Protein AF-A0A7C2ADX2-F1 (afdb_monomer_lite)

Foldseek 3Di:
DLCLVVLVPPLVVLLLVLLVLLQDDCVVDPPVPVSVVSSLVSLQVSLVSCVVNLVSLVVVLVVCCVVPVVCNVLSVVLNVLSVVLSVLSVQLNLLSVLVVCCPDPVLVVCVVVDVVSVVVNVVSPVSSVVCPPSVNSNVSSVVSVVSVLLSVLSVCCSVPNCVPDPSSVVSVVVRD

Sequence (176 aa):
MNIHPIFVHFPIALLVIYALMEITPRVWSSRVQWWNNIKMFLSITGALSVIPTLITGDMAEDIITKTRPELTNLIETHAMMATITVIIFAIPAISYAIKVIETTDWHTKMLLRYKQYTIIAKILHEISIFTLRRGVMLFLALIGIISLTITGGLGASIVYGPDFDPIVSFVYNLFF

Radius of gyration: 19.03 Å; chains: 1; bounding box: 45×36×50 Å

Structure (mmCIF, N/CA/C/O backbone):
data_AF-A0A7C2ADX2-F1
#
_entry.id   AF-A0A7C2ADX2-F1
#
loop_
_atom_site.group_PDB
_atom_site.id
_atom_site.type_symbol
_atom_site.label_atom_id
_atom_site.label_alt_id
_atom_site.label_comp_id
_atom_site.label_asym_id
_atom_site.label_entity_id
_atom_site.label_seq_id
_atom_site.pdbx_PDB_ins_code
_atom_site.Cartn_x
_atom_site.Cartn_y
_atom_site.Cartn_z
_atom_site.occupancy
_atom_site.B_iso_or_equiv
_atom_site.auth_seq_id
_atom_site.auth_comp_id
_atom_site.auth_asym_id
_atom_site.auth_atom_id
_atom_site.pdbx_PDB_model_num
ATOM 1 N N . MET A 1 1 ? -20.242 14.549 11.474 1.00 54.12 1 MET A N 1
ATOM 2 C CA . MET A 1 1 ? -20.407 13.205 10.874 1.00 54.12 1 MET A CA 1
ATOM 3 C C . MET A 1 1 ? -19.028 12.663 10.566 1.00 54.12 1 MET A C 1
ATOM 5 O O . MET A 1 1 ? -18.214 13.431 10.068 1.00 54.12 1 MET A O 1
ATOM 9 N N . ASN A 1 2 ? -18.757 11.394 10.872 1.00 70.25 2 ASN A N 1
ATOM 10 C CA . ASN A 1 2 ? -17.489 10.785 10.488 1.00 70.25 2 ASN A CA 1
ATOM 11 C C . ASN A 1 2 ? -17.548 10.441 8.992 1.00 70.25 2 ASN A C 1
ATOM 13 O O . ASN A 1 2 ? -18.256 9.519 8.597 1.00 70.25 2 ASN A O 1
ATOM 17 N N . ILE A 1 3 ? -16.876 11.239 8.161 1.00 79.62 3 ILE A N 1
ATOM 18 C CA . ILE A 1 3 ? -16.812 11.025 6.707 1.00 79.62 3 ILE A CA 1
ATOM 19 C C . ILE A 1 3 ? -15.754 9.985 6.325 1.00 79.62 3 ILE A C 1
ATOM 21 O O . ILE A 1 3 ? -15.771 9.504 5.196 1.00 79.62 3 ILE A O 1
ATOM 25 N N . HIS A 1 4 ? -14.863 9.614 7.251 1.00 85.19 4 HIS A N 1
ATOM 26 C CA . HIS A 1 4 ? -13.762 8.682 7.012 1.00 85.19 4 HIS A CA 1
ATOM 27 C C . HIS A 1 4 ? -14.217 7.346 6.401 1.00 85.19 4 HIS A C 1
ATOM 29 O O . HIS A 1 4 ? -13.640 6.948 5.386 1.00 85.19 4 HIS A O 1
ATOM 35 N N . PRO A 1 5 ? -15.310 6.699 6.872 1.00 81.75 5 PRO A N 1
ATOM 36 C CA . PRO A 1 5 ? -15.800 5.480 6.244 1.00 81.75 5 PRO A CA 1
ATOM 37 C C . PRO A 1 5 ? -16.114 5.652 4.754 1.00 81.75 5 PRO A C 1
ATOM 39 O O . PRO A 1 5 ? -15.932 4.723 3.988 1.00 81.75 5 PRO A O 1
ATOM 42 N N . ILE A 1 6 ? -16.524 6.827 4.279 1.00 82.81 6 ILE A N 1
ATOM 43 C CA . ILE A 1 6 ? -16.819 7.019 2.849 1.00 82.81 6 ILE A CA 1
ATOM 44 C C . ILE A 1 6 ? -15.530 6.955 2.017 1.00 82.81 6 ILE A C 1
ATOM 46 O O . ILE A 1 6 ? -15.511 6.356 0.942 1.00 82.81 6 ILE A O 1
ATOM 50 N N . PHE A 1 7 ? -14.438 7.523 2.530 1.00 86.00 7 PHE A N 1
ATOM 51 C CA . PHE A 1 7 ? -13.170 7.606 1.808 1.00 86.00 7 PHE A CA 1
ATOM 52 C C . PHE A 1 7 ? -12.325 6.334 1.903 1.00 86.00 7 PHE A C 1
ATOM 54 O O . PHE A 1 7 ? -11.491 6.119 1.030 1.00 86.00 7 PHE A O 1
ATOM 61 N N . VAL A 1 8 ? -12.525 5.473 2.908 1.00 83.19 8 VAL A N 1
ATOM 62 C CA . VAL A 1 8 ? -11.721 4.241 3.054 1.00 83.19 8 VAL A CA 1
ATOM 63 C C . VAL A 1 8 ? -12.126 3.149 2.063 1.00 83.19 8 VAL A C 1
ATOM 65 O O . VAL A 1 8 ? -11.273 2.399 1.604 1.00 83.19 8 VAL A O 1
ATOM 68 N N . HIS A 1 9 ? -13.404 3.048 1.679 1.00 83.62 9 HIS A N 1
ATOM 69 C CA . HIS A 1 9 ? -13.877 1.903 0.885 1.00 83.62 9 HIS A CA 1
ATOM 70 C C . HIS A 1 9 ? -13.308 1.886 -0.538 1.00 83.62 9 HIS A C 1
ATOM 72 O O . HIS A 1 9 ? -13.066 0.813 -1.090 1.00 83.62 9 HIS A O 1
ATOM 78 N N . PHE A 1 10 ? -13.078 3.059 -1.135 1.00 87.88 10 PHE A N 1
ATOM 79 C CA . PHE A 1 10 ? -12.616 3.147 -2.519 1.00 87.88 10 PHE A CA 1
ATOM 80 C C . PHE A 1 10 ? -11.174 2.623 -2.705 1.00 87.88 10 PHE A C 1
ATOM 82 O O . PHE A 1 10 ? -10.994 1.702 -3.506 1.00 87.88 10 PHE A O 1
ATOM 89 N N . PRO A 1 11 ? -10.160 3.079 -1.939 1.00 91.75 11 PRO A N 1
ATOM 90 C CA . PRO A 1 11 ? -8.817 2.496 -1.996 1.00 91.75 11 PRO A CA 1
ATOM 91 C C . PRO A 1 11 ? -8.798 1.017 -1.624 1.00 91.75 11 PRO A C 1
ATOM 93 O O . PRO A 1 11 ? -8.124 0.229 -2.286 1.00 91.75 11 PRO A O 1
ATOM 96 N N . ILE A 1 12 ? -9.561 0.630 -0.595 1.00 92.62 12 ILE A N 1
ATOM 97 C CA . ILE A 1 12 ? -9.641 -0.757 -0.124 1.00 92.62 12 ILE A CA 1
ATOM 98 C C . ILE A 1 12 ? -10.099 -1.674 -1.257 1.00 92.62 12 ILE A C 1
ATOM 100 O O . ILE A 1 12 ? -9.429 -2.664 -1.542 1.00 92.62 12 ILE A O 1
ATOM 104 N N . ALA A 1 13 ? -11.182 -1.328 -1.959 1.00 94.06 13 ALA A N 1
ATOM 105 C CA . ALA A 1 13 ? -11.683 -2.139 -3.065 1.00 94.06 13 ALA A CA 1
ATOM 106 C C . ALA A 1 13 ? -10.626 -2.327 -4.170 1.00 94.06 13 ALA A C 1
ATOM 108 O O . ALA A 1 13 ? -10.400 -3.448 -4.627 1.00 94.06 13 ALA A O 1
ATOM 109 N N . LEU A 1 14 ? -9.935 -1.253 -4.567 1.00 96.69 14 LEU A N 1
ATOM 110 C CA . LEU A 1 14 ? -8.902 -1.313 -5.607 1.00 96.69 14 LEU A CA 1
ATOM 111 C C . LEU A 1 14 ? -7.707 -2.179 -5.186 1.00 96.69 14 LEU A C 1
ATOM 113 O O . LEU A 1 14 ? -7.251 -3.022 -5.963 1.00 96.69 14 LEU A O 1
ATOM 117 N N . LEU A 1 15 ? -7.219 -1.995 -3.956 1.00 96.81 15 LEU A N 1
ATOM 118 C CA . LEU A 1 15 ? -6.051 -2.704 -3.432 1.00 96.81 15 LEU A CA 1
ATOM 119 C C . LEU A 1 15 ? -6.344 -4.184 -3.153 1.00 96.81 15 LEU A C 1
ATOM 121 O O . LEU A 1 15 ? -5.481 -5.024 -3.411 1.00 96.81 15 LEU A O 1
ATOM 125 N N . VAL A 1 16 ? -7.563 -4.526 -2.719 1.00 97.25 16 VAL A N 1
ATOM 126 C CA . VAL A 1 16 ? -8.011 -5.923 -2.578 1.00 97.25 16 VAL A CA 1
ATOM 127 C C . VAL A 1 16 ? -8.035 -6.613 -3.935 1.00 97.25 16 VAL A C 1
ATOM 129 O O . VAL A 1 16 ? -7.440 -7.680 -4.081 1.00 97.25 16 VAL A O 1
ATOM 132 N N . ILE A 1 17 ? -8.668 -6.008 -4.947 1.00 96.62 17 ILE A N 1
ATOM 133 C CA . ILE A 1 17 ? -8.726 -6.605 -6.289 1.00 96.62 17 ILE A CA 1
ATOM 134 C C . ILE A 1 17 ? -7.306 -6.777 -6.843 1.00 96.62 17 ILE A C 1
ATOM 136 O O . ILE A 1 17 ? -6.969 -7.852 -7.341 1.00 96.62 17 ILE A O 1
ATOM 140 N N . TYR A 1 18 ? -6.447 -5.766 -6.697 1.00 97.12 18 TYR A N 1
ATOM 141 C CA . TYR A 1 18 ? -5.034 -5.859 -7.064 1.00 97.12 18 TYR A CA 1
ATOM 142 C C . TYR A 1 18 ? -4.326 -7.037 -6.370 1.00 97.12 18 TYR A C 1
ATOM 144 O O . TYR A 1 18 ? -3.681 -7.847 -7.041 1.00 97.12 18 TYR A O 1
ATOM 152 N N . ALA A 1 19 ? -4.465 -7.170 -5.049 1.00 96.94 19 ALA A N 1
ATOM 153 C CA . ALA A 1 19 ? -3.798 -8.222 -4.292 1.00 96.94 19 ALA A CA 1
ATOM 154 C C . ALA A 1 19 ? -4.299 -9.619 -4.685 1.00 96.94 19 ALA A C 1
ATOM 156 O O . ALA A 1 19 ? -3.494 -10.528 -4.891 1.00 96.94 19 ALA A O 1
ATOM 157 N N . LEU A 1 20 ? -5.609 -9.783 -4.887 1.00 95.25 20 LEU A N 1
ATOM 158 C CA . LEU A 1 20 ? -6.192 -11.030 -5.388 1.00 95.25 20 LEU A CA 1
ATOM 159 C C . LEU A 1 20 ? -5.655 -11.388 -6.780 1.00 95.25 20 LEU A C 1
ATOM 161 O O . LEU A 1 20 ? -5.355 -12.554 -7.047 1.00 95.25 20 LEU A O 1
ATOM 165 N N . MET A 1 21 ? -5.470 -10.400 -7.660 1.00 93.44 21 MET A N 1
ATOM 166 C CA . MET A 1 21 ? -4.856 -10.614 -8.972 1.00 93.44 21 MET A CA 1
ATOM 167 C C . MET A 1 21 ? -3.368 -10.984 -8.890 1.00 93.44 21 MET A C 1
ATOM 169 O O . MET A 1 21 ? -2.861 -11.693 -9.765 1.00 93.44 21 MET A O 1
ATOM 173 N N . GLU A 1 22 ? -2.642 -10.514 -7.874 1.00 94.00 22 GLU A N 1
ATOM 174 C CA . GLU A 1 22 ? -1.282 -10.990 -7.620 1.00 94.00 22 GLU A CA 1
ATOM 175 C C . GLU A 1 22 ? -1.270 -12.407 -7.054 1.00 94.00 22 GLU A C 1
ATOM 177 O O . GLU A 1 22 ? -0.452 -13.215 -7.481 1.00 94.00 22 GLU A O 1
ATOM 182 N N . ILE A 1 23 ? -2.189 -12.764 -6.167 1.00 93.75 23 ILE A N 1
ATOM 183 C CA . ILE A 1 23 ? -2.227 -14.108 -5.577 1.00 93.75 23 ILE A CA 1
ATOM 184 C C . ILE A 1 23 ? -2.644 -15.153 -6.618 1.00 93.75 23 ILE A C 1
ATOM 186 O O . ILE A 1 23 ? -2.047 -16.229 -6.699 1.00 93.75 23 ILE A O 1
ATOM 190 N N . THR A 1 24 ? -3.608 -14.816 -7.475 1.00 89.62 24 THR A N 1
ATOM 191 C CA . THR A 1 24 ? -4.149 -15.742 -8.474 1.00 89.62 24 THR A CA 1
ATOM 192 C C . THR A 1 24 ? -3.068 -16.166 -9.484 1.00 89.62 24 THR A C 1
ATOM 194 O O . THR A 1 24 ? -2.403 -15.312 -10.085 1.00 89.62 24 THR A O 1
ATOM 197 N N . PRO A 1 25 ? -2.847 -17.479 -9.695 1.00 72.44 25 PRO A N 1
ATOM 198 C CA . PRO A 1 25 ? -1.860 -17.969 -10.650 1.00 72.44 25 PRO A CA 1
ATOM 199 C C . PRO A 1 25 ? -2.176 -17.569 -12.099 1.00 72.44 25 PRO A C 1
ATOM 201 O O . PRO A 1 25 ? -3.314 -17.639 -12.556 1.00 72.44 25 PRO A O 1
ATOM 204 N N . ARG A 1 26 ? -1.134 -17.234 -12.873 1.00 69.12 26 ARG A N 1
ATOM 205 C CA . ARG A 1 26 ? -1.224 -16.831 -14.297 1.00 69.12 26 ARG A CA 1
ATOM 206 C C . ARG A 1 26 ? -1.817 -17.889 -15.238 1.00 69.12 26 ARG A C 1
ATOM 208 O O . ARG A 1 26 ? -2.090 -17.569 -16.390 1.00 69.12 26 ARG A O 1
ATOM 215 N N . VAL A 1 27 ? -2.015 -19.122 -14.768 1.00 57.41 27 VAL A N 1
ATOM 216 C CA . VAL A 1 27 ? -2.460 -20.285 -15.560 1.00 57.41 27 VAL A CA 1
ATOM 217 C C . VAL A 1 27 ? -3.849 -20.126 -16.184 1.00 57.41 27 VAL A C 1
ATOM 219 O O . VAL A 1 27 ? -4.194 -20.903 -17.063 1.00 57.41 27 VAL A O 1
ATOM 222 N N . TRP A 1 28 ? -4.635 -19.123 -15.782 1.00 50.84 28 TRP A N 1
ATOM 223 C CA . TRP A 1 28 ? -5.963 -18.858 -16.353 1.00 50.84 28 TRP A CA 1
ATOM 224 C C . TRP A 1 28 ? -5.983 -17.728 -17.394 1.00 50.84 28 TRP A C 1
ATOM 226 O O . TRP A 1 28 ? -7.038 -17.419 -17.940 1.00 50.84 28 TRP A O 1
ATOM 236 N N . SER A 1 29 ? -4.840 -17.098 -17.699 1.00 51.41 29 SER A N 1
ATOM 237 C CA . SER A 1 29 ? -4.804 -15.916 -18.569 1.00 51.41 29 SER A CA 1
ATOM 238 C C . SER A 1 29 ? -3.872 -16.096 -19.766 1.00 51.41 29 SER A C 1
ATOM 240 O O . SER A 1 29 ? -2.667 -15.865 -19.692 1.00 51.41 29 SER A O 1
ATOM 242 N N . SER A 1 30 ? -4.461 -16.415 -20.921 1.00 49.75 30 SER A N 1
ATOM 243 C CA . SER A 1 30 ? -3.823 -16.346 -22.246 1.00 49.75 30 SER A CA 1
ATOM 244 C C . SER A 1 30 ? -3.516 -14.904 -22.701 1.00 49.75 30 SER A C 1
ATOM 246 O O . SER A 1 30 ? -2.971 -14.698 -23.784 1.00 49.75 30 SER A O 1
ATOM 248 N N . ARG A 1 31 ? -3.834 -13.887 -21.878 1.00 59.62 31 ARG A N 1
ATOM 249 C CA . ARG A 1 31 ? -3.653 -12.449 -22.152 1.00 59.62 31 ARG A CA 1
ATOM 250 C C . ARG A 1 31 ? -2.804 -11.768 -21.072 1.00 59.62 31 ARG A C 1
ATOM 252 O O . ARG A 1 31 ? -3.260 -10.880 -20.350 1.00 59.62 31 ARG A O 1
ATOM 259 N N . VAL A 1 32 ? -1.537 -12.175 -20.991 1.00 73.12 32 VAL A N 1
ATOM 260 C CA . VAL A 1 32 ? -0.571 -11.746 -19.959 1.00 73.12 32 VAL A CA 1
ATOM 261 C C . VAL A 1 32 ? -0.414 -10.218 -19.866 1.00 73.12 32 VAL A C 1
ATOM 263 O O . VAL A 1 32 ? -0.272 -9.694 -18.761 1.00 73.12 32 VAL A O 1
ATOM 266 N N . GLN A 1 33 ? -0.478 -9.489 -20.988 1.00 82.75 33 GLN A N 1
ATOM 267 C CA . GLN A 1 33 ? -0.266 -8.035 -20.996 1.00 82.75 33 GLN A CA 1
ATOM 268 C C . GLN A 1 33 ? -1.421 -7.252 -20.356 1.00 82.75 33 GLN A C 1
ATOM 270 O O . GLN A 1 33 ? -1.184 -6.390 -19.515 1.00 82.75 33 GLN A O 1
ATOM 275 N N . TRP A 1 34 ? -2.668 -7.565 -20.719 1.00 86.56 34 TRP A N 1
ATOM 276 C CA . TRP A 1 34 ? -3.849 -6.883 -20.175 1.00 86.56 34 TRP A CA 1
ATOM 277 C C . TRP A 1 34 ? -3.948 -7.063 -18.658 1.00 86.56 34 TRP A C 1
ATOM 279 O O . TRP A 1 34 ? -4.166 -6.096 -17.932 1.00 86.56 34 TRP A O 1
ATOM 289 N N . TRP A 1 35 ? -3.680 -8.281 -18.177 1.00 88.88 35 TRP A N 1
ATOM 290 C CA . TRP A 1 35 ? -3.641 -8.584 -16.748 1.00 88.88 35 TRP A CA 1
ATOM 291 C C . TRP A 1 35 ? -2.633 -7.705 -15.999 1.00 88.88 35 TRP A C 1
ATOM 293 O O . TRP A 1 35 ? -2.956 -7.125 -14.966 1.00 88.88 35 TRP A O 1
ATOM 303 N N . ASN A 1 36 ? -1.415 -7.566 -16.533 1.00 89.25 36 ASN A N 1
ATOM 304 C CA . ASN A 1 36 ? -0.386 -6.734 -15.910 1.00 89.25 36 ASN A CA 1
ATOM 305 C C . ASN A 1 36 ? -0.757 -5.244 -15.926 1.00 89.25 36 ASN A C 1
ATOM 307 O O . ASN A 1 36 ? -0.534 -4.568 -14.926 1.00 89.25 36 ASN A O 1
ATOM 311 N N . ASN A 1 37 ? -1.352 -4.750 -17.017 1.00 92.12 37 ASN A N 1
ATOM 312 C CA . ASN A 1 37 ? -1.791 -3.357 -17.118 1.00 92.12 37 ASN A CA 1
ATOM 313 C C . ASN A 1 37 ? -2.884 -3.030 -16.089 1.00 92.12 37 ASN A C 1
ATOM 315 O O . ASN A 1 37 ? -2.847 -1.961 -15.486 1.00 92.12 37 ASN A O 1
ATOM 319 N N . ILE A 1 38 ? -3.826 -3.950 -15.850 1.00 94.19 38 ILE A N 1
ATOM 320 C CA . ILE A 1 38 ? -4.855 -3.766 -14.817 1.00 94.19 38 ILE A CA 1
ATOM 321 C C . ILE A 1 38 ? -4.238 -3.761 -13.425 1.00 94.19 38 ILE A C 1
ATOM 323 O O . ILE A 1 38 ? -4.536 -2.858 -12.652 1.00 94.19 38 ILE A O 1
ATOM 327 N N . LYS A 1 39 ? -3.363 -4.720 -13.099 1.00 94.56 39 LYS A N 1
ATOM 328 C CA . LYS A 1 39 ? -2.691 -4.735 -11.789 1.00 94.56 39 LYS A CA 1
ATOM 329 C C . LYS A 1 39 ? -1.941 -3.433 -11.525 1.00 94.56 39 LYS A C 1
ATOM 331 O O . LYS A 1 39 ? -2.065 -2.864 -10.447 1.00 94.56 39 LYS A O 1
ATOM 336 N N . MET A 1 40 ? -1.212 -2.956 -12.533 1.00 95.94 40 MET A N 1
ATOM 337 C CA . MET A 1 40 ? -0.509 -1.678 -12.496 1.00 95.94 40 MET A CA 1
ATOM 338 C C . MET A 1 40 ? -1.474 -0.519 -12.226 1.00 95.94 40 MET A C 1
ATOM 340 O O . MET A 1 40 ? -1.239 0.266 -11.310 1.00 95.94 40 MET A O 1
ATOM 344 N N . PHE A 1 41 ? -2.568 -0.438 -12.990 1.00 97.19 41 PHE A N 1
ATOM 345 C CA . PHE A 1 41 ? -3.592 0.589 -12.815 1.00 97.19 41 PHE A CA 1
ATOM 346 C C . PHE A 1 41 ? -4.173 0.557 -11.399 1.00 97.19 41 PHE A C 1
ATOM 348 O O . PHE A 1 41 ? -4.058 1.548 -10.689 1.00 97.19 41 PHE A O 1
ATOM 355 N N . LEU A 1 42 ? -4.701 -0.592 -10.963 1.00 97.69 42 LEU A N 1
ATOM 356 C CA . LEU A 1 42 ? -5.317 -0.770 -9.646 1.00 97.69 42 LEU A CA 1
ATOM 357 C C . LEU A 1 42 ? -4.360 -0.421 -8.502 1.00 97.69 42 LEU A C 1
ATOM 359 O O . LEU A 1 42 ? -4.764 0.249 -7.556 1.00 97.69 42 LEU A O 1
ATOM 363 N N . SER A 1 43 ? -3.097 -0.850 -8.596 1.00 97.88 43 SER A N 1
ATOM 364 C CA . SER A 1 43 ? -2.079 -0.573 -7.581 1.00 97.88 43 SER A CA 1
ATOM 365 C C . SER A 1 43 ? -1.788 0.924 -7.473 1.00 97.88 43 SER A C 1
ATOM 367 O O . SER A 1 43 ? -1.846 1.474 -6.374 1.00 97.88 43 SER A O 1
ATOM 369 N N . ILE A 1 44 ? -1.537 1.601 -8.600 1.00 97.88 44 ILE A N 1
ATOM 370 C CA . ILE A 1 44 ? -1.239 3.040 -8.612 1.00 97.88 44 ILE A CA 1
ATOM 371 C C . ILE A 1 44 ? -2.460 3.847 -8.162 1.00 97.88 44 ILE A C 1
ATOM 373 O O . ILE A 1 44 ? -2.341 4.690 -7.274 1.00 97.88 44 ILE A O 1
ATOM 377 N N . THR A 1 45 ? -3.640 3.602 -8.739 1.00 97.50 45 THR A N 1
ATOM 378 C CA . THR A 1 45 ? -4.845 4.370 -8.393 1.00 97.50 45 THR A CA 1
ATOM 379 C C . THR A 1 45 ? -5.291 4.103 -6.965 1.00 97.50 45 THR A C 1
ATOM 381 O O . THR A 1 45 ? -5.662 5.043 -6.269 1.00 97.50 45 THR A O 1
ATOM 384 N N . GLY A 1 46 ? -5.200 2.849 -6.511 1.00 96.69 46 GLY A N 1
ATOM 385 C CA . GLY A 1 46 ? -5.461 2.470 -5.127 1.00 96.69 46 GLY A CA 1
ATOM 386 C C . GLY A 1 46 ? -4.555 3.239 -4.171 1.00 96.69 46 GLY A C 1
ATOM 387 O O . GLY A 1 46 ? -5.059 3.937 -3.295 1.00 96.69 46 GLY A O 1
ATOM 388 N N . ALA A 1 47 ? -3.239 3.219 -4.401 1.00 96.69 47 ALA A N 1
ATOM 389 C CA . ALA A 1 47 ? -2.273 3.938 -3.570 1.00 96.69 47 ALA A CA 1
ATOM 390 C C . ALA A 1 47 ? -2.476 5.464 -3.582 1.00 96.69 47 ALA A C 1
ATOM 392 O O . ALA A 1 47 ? -2.402 6.095 -2.534 1.00 96.69 47 ALA A O 1
ATOM 393 N N . LEU A 1 48 ? -2.782 6.074 -4.731 1.00 95.56 48 LEU A N 1
ATOM 394 C CA . LEU A 1 48 ? -3.081 7.512 -4.790 1.00 95.56 48 LEU A CA 1
ATOM 395 C C . LEU A 1 48 ? -4.374 7.860 -4.043 1.00 95.56 48 LEU A C 1
ATOM 397 O O . LEU A 1 48 ? -4.450 8.889 -3.373 1.00 95.56 48 LEU A O 1
ATOM 401 N N . SER A 1 49 ? -5.383 6.992 -4.124 1.00 94.50 49 SER A N 1
ATOM 402 C CA . SER A 1 49 ? -6.662 7.208 -3.448 1.00 94.50 49 SER A CA 1
ATOM 403 C C . SER A 1 49 ? -6.590 7.078 -1.923 1.00 94.50 49 SER A C 1
ATOM 405 O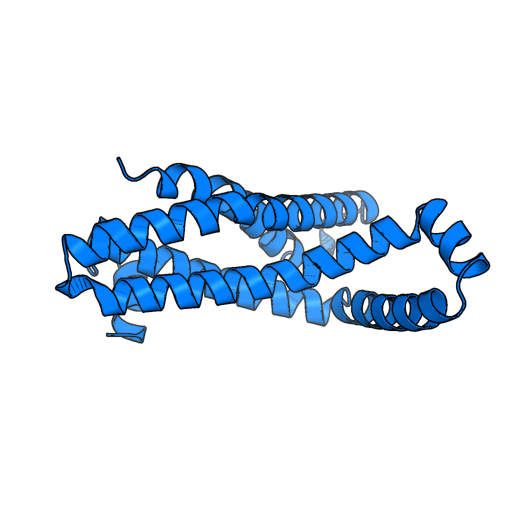 O . SER A 1 49 ? -7.500 7.544 -1.248 1.00 94.50 49 SER A O 1
ATOM 407 N N . VAL A 1 50 ? -5.509 6.523 -1.363 1.00 94.06 50 VAL A N 1
ATOM 408 C CA . VAL A 1 50 ? -5.274 6.473 0.093 1.00 94.06 50 VAL A CA 1
ATOM 409 C C . VAL A 1 50 ? -5.079 7.867 0.698 1.00 94.06 50 VAL A C 1
ATOM 411 O O . VAL A 1 50 ? -5.383 8.072 1.868 1.00 94.06 50 VAL A O 1
ATOM 414 N N . ILE A 1 51 ? -4.591 8.846 -0.069 1.00 92.75 51 ILE A N 1
ATOM 415 C CA . ILE A 1 51 ? -4.300 10.196 0.441 1.00 92.75 51 ILE A CA 1
ATOM 416 C C . ILE A 1 51 ? -5.515 10.824 1.156 1.00 92.75 51 ILE A C 1
ATOM 418 O O . ILE A 1 51 ? -5.385 11.182 2.327 1.00 92.75 51 ILE A O 1
ATOM 422 N N . PRO A 1 52 ? -6.708 10.936 0.532 1.00 93.06 52 PRO A N 1
ATOM 423 C CA . PRO A 1 52 ? -7.892 11.444 1.229 1.00 93.06 52 PRO A CA 1
ATOM 424 C C . PRO A 1 52 ? -8.333 10.559 2.406 1.00 93.06 52 PRO A C 1
ATOM 426 O O . PRO A 1 52 ? -8.922 11.062 3.363 1.00 93.06 52 PRO A O 1
ATOM 429 N N . THR A 1 53 ? -8.043 9.258 2.377 1.00 93.06 53 THR A N 1
ATOM 430 C CA . THR A 1 53 ? -8.339 8.341 3.486 1.00 93.06 53 THR A CA 1
ATOM 431 C C . THR A 1 53 ? -7.520 8.658 4.729 1.00 93.06 53 THR A C 1
ATOM 433 O O . THR A 1 53 ? -8.094 8.710 5.813 1.00 93.06 53 THR A O 1
ATOM 436 N N . LEU A 1 54 ? -6.217 8.913 4.577 1.00 92.56 54 LEU A N 1
ATOM 437 C CA . LEU A 1 54 ? -5.343 9.286 5.693 1.00 92.56 54 LEU A CA 1
ATOM 438 C C . LEU A 1 54 ? -5.770 10.625 6.294 1.00 92.56 54 LEU A C 1
ATOM 440 O O . LEU A 1 54 ? -6.029 10.700 7.487 1.00 92.56 54 LEU A O 1
ATOM 444 N N . ILE A 1 55 ? -5.990 11.637 5.447 1.00 92.62 55 ILE A N 1
ATOM 445 C CA . ILE A 1 55 ? -6.426 12.969 5.897 1.00 92.62 55 ILE A CA 1
ATOM 446 C C . ILE A 1 55 ? -7.725 12.880 6.708 1.00 92.62 55 ILE A C 1
ATOM 448 O O . ILE A 1 55 ? -7.858 13.488 7.765 1.00 92.62 55 ILE A O 1
ATOM 452 N N . THR A 1 56 ? -8.706 12.121 6.214 1.00 93.44 56 THR A N 1
ATOM 453 C CA . THR A 1 56 ? -9.982 11.965 6.927 1.00 93.44 56 THR A CA 1
ATOM 454 C C . THR A 1 56 ? -9.879 11.062 8.155 1.00 93.44 56 THR A C 1
ATOM 456 O O . THR A 1 56 ? -10.718 11.189 9.045 1.00 93.44 56 THR A O 1
ATOM 459 N N . GLY A 1 57 ? -8.879 10.179 8.214 1.00 92.19 57 GLY A N 1
ATOM 460 C CA . GLY A 1 57 ? -8.572 9.329 9.366 1.00 92.19 57 GLY A CA 1
ATOM 461 C C . GLY A 1 57 ? -8.029 10.137 10.535 1.00 92.19 57 GLY A C 1
ATOM 462 O O . GLY A 1 57 ? -8.615 10.078 11.612 1.00 92.19 57 GLY A O 1
ATOM 463 N N . ASP A 1 58 ? -7.026 10.980 10.288 1.00 91.62 58 ASP A N 1
ATOM 464 C CA . ASP A 1 58 ? -6.436 11.867 11.302 1.00 91.62 58 ASP A CA 1
ATOM 465 C C . ASP A 1 58 ? -7.508 12.775 11.934 1.00 91.62 58 ASP A C 1
ATOM 467 O O . ASP A 1 58 ? -7.610 12.923 13.152 1.00 91.62 58 ASP A O 1
ATOM 471 N N . MET A 1 59 ? -8.397 13.332 11.102 1.00 91.44 59 MET A N 1
ATOM 472 C CA . MET A 1 59 ? -9.526 14.136 11.581 1.00 91.44 59 MET A CA 1
ATOM 473 C C . MET A 1 59 ? -10.509 13.331 12.443 1.00 91.44 59 MET A C 1
ATOM 475 O O . MET A 1 59 ? -11.126 13.883 13.356 1.00 91.44 59 MET A O 1
ATOM 479 N N . ALA A 1 60 ? -10.724 12.052 12.123 1.00 90.81 60 ALA A N 1
ATOM 480 C CA . ALA A 1 60 ? -11.622 11.187 12.878 1.00 90.81 60 ALA A CA 1
ATOM 481 C C . ALA A 1 60 ? -11.009 10.784 14.224 1.00 90.81 60 ALA A C 1
ATOM 483 O O . ALA A 1 60 ? -11.712 10.820 15.234 1.00 90.81 60 ALA A O 1
ATOM 484 N N . GLU A 1 61 ? -9.719 10.458 14.244 1.00 91.38 61 GLU A N 1
ATOM 485 C CA . GLU A 1 61 ? -8.950 10.165 15.453 1.00 91.38 61 GLU A CA 1
ATOM 486 C C . GLU A 1 61 ? -9.039 11.319 16.457 1.00 91.38 61 GLU A C 1
ATOM 488 O O . GLU A 1 61 ? -9.502 11.119 17.580 1.00 91.38 61 GLU A O 1
ATOM 493 N N . ASP A 1 62 ? -8.755 12.549 16.022 1.00 88.69 62 ASP A N 1
ATOM 494 C CA . ASP A 1 62 ? -8.825 13.746 16.870 1.00 88.69 62 ASP A CA 1
ATOM 495 C C . ASP A 1 62 ? -10.191 13.946 17.546 1.00 88.69 62 ASP A C 1
ATOM 497 O O . ASP A 1 62 ? -10.284 14.457 18.668 1.00 88.69 62 ASP A O 1
ATOM 501 N N . ILE A 1 63 ? -11.277 13.590 16.855 1.00 88.88 63 ILE A N 1
ATOM 502 C CA . ILE A 1 63 ? -12.646 13.726 17.364 1.00 88.88 63 ILE A CA 1
ATOM 503 C C . ILE A 1 63 ? -12.971 12.587 18.333 1.00 88.88 63 ILE A C 1
ATOM 505 O O . ILE A 1 63 ? -13.564 12.823 19.393 1.00 88.88 63 ILE A O 1
ATOM 509 N N . ILE A 1 64 ? -12.617 11.351 17.976 1.00 88.69 64 ILE A N 1
ATOM 510 C CA . ILE A 1 64 ? -12.968 10.173 18.770 1.00 88.69 64 ILE A CA 1
ATOM 511 C C . ILE A 1 64 ? -12.143 10.150 20.056 1.00 88.69 64 ILE A C 1
ATOM 513 O O . ILE A 1 64 ? -12.731 10.002 21.120 1.00 88.69 64 ILE A O 1
ATOM 517 N N . THR A 1 65 ? -10.842 10.425 20.011 1.00 89.94 65 THR A N 1
ATOM 518 C CA . THR A 1 65 ? -9.974 10.449 21.202 1.00 89.94 65 THR A CA 1
ATOM 519 C C . THR A 1 65 ? -10.425 11.491 22.236 1.00 89.94 65 THR A C 1
ATOM 521 O O . THR A 1 65 ? -10.332 11.264 23.440 1.00 89.94 65 THR A O 1
ATOM 524 N N . LYS A 1 66 ? -11.015 12.614 21.797 1.00 90.81 66 LYS A N 1
ATOM 525 C CA . LYS A 1 66 ? -11.604 13.624 22.701 1.00 90.81 66 LYS A CA 1
ATOM 526 C C . LYS A 1 66 ? -12.946 13.209 23.304 1.00 90.81 66 LYS A C 1
ATOM 528 O O . LYS A 1 66 ? -13.304 13.697 24.372 1.00 90.81 66 LYS A O 1
ATOM 533 N N . THR A 1 67 ? -13.716 12.371 22.612 1.00 91.81 67 THR A N 1
ATOM 534 C CA . THR A 1 67 ? -15.078 11.983 23.028 1.00 91.81 67 THR A CA 1
ATOM 535 C C . THR A 1 67 ? -15.142 10.616 23.706 1.00 91.81 67 THR A C 1
ATOM 537 O O . THR A 1 67 ? -16.072 10.374 24.472 1.00 91.81 67 THR A O 1
ATOM 540 N N . ARG A 1 68 ? -14.168 9.746 23.433 1.00 92.12 68 ARG A N 1
ATOM 541 C CA . ARG A 1 68 ? -14.031 8.364 23.907 1.00 92.12 68 ARG A CA 1
ATOM 542 C C . ARG A 1 68 ? -12.559 8.055 24.221 1.00 92.12 68 ARG A C 1
ATOM 544 O O . ARG A 1 68 ? -11.925 7.277 23.503 1.00 92.12 68 ARG A O 1
ATOM 551 N N . PRO A 1 69 ? -11.980 8.692 25.253 1.00 92.94 69 PRO A N 1
ATOM 552 C CA . PRO A 1 69 ? -10.566 8.527 25.596 1.00 92.94 69 PRO A CA 1
ATOM 553 C C . PRO A 1 69 ? -10.196 7.075 25.943 1.00 92.94 69 PRO A C 1
ATOM 555 O O . PRO A 1 69 ? -9.042 6.678 25.790 1.00 92.94 69 PRO A O 1
ATOM 558 N N . GLU A 1 70 ? -11.157 6.251 26.356 1.00 94.06 70 GLU A N 1
ATOM 559 C CA . GLU A 1 70 ? -10.975 4.819 26.597 1.00 94.06 70 GLU A CA 1
ATOM 560 C C . GLU A 1 70 ? -10.599 4.022 25.336 1.00 94.06 70 GLU A C 1
ATOM 562 O O . GLU A 1 70 ? -10.013 2.948 25.448 1.00 94.06 70 GLU A O 1
ATOM 567 N N . LEU A 1 71 ? -10.893 4.546 24.139 1.00 94.50 71 LEU A N 1
ATOM 568 C CA . LEU A 1 71 ? -10.575 3.902 22.860 1.00 94.50 71 LEU A CA 1
ATOM 569 C C . LEU A 1 71 ? -9.228 4.340 22.272 1.00 94.50 71 LEU A C 1
ATOM 571 O O . LEU A 1 71 ? -8.849 3.834 21.218 1.00 94.50 71 LEU A O 1
ATOM 575 N N . THR A 1 72 ? -8.497 5.247 22.928 1.00 94.19 72 THR A N 1
ATOM 576 C CA . THR A 1 72 ? -7.272 5.862 22.381 1.00 94.19 72 THR A CA 1
ATOM 577 C C . THR A 1 72 ? -6.266 4.819 21.893 1.00 94.19 72 THR A C 1
ATOM 579 O O . THR A 1 72 ? -5.893 4.834 20.726 1.00 94.19 72 THR A O 1
ATOM 582 N N . ASN A 1 73 ? -5.914 3.835 22.729 1.00 95.69 73 ASN A N 1
ATOM 583 C CA . ASN A 1 73 ? -4.945 2.798 22.352 1.00 95.69 73 ASN A CA 1
ATOM 584 C C . ASN A 1 73 ? -5.408 1.967 21.142 1.00 95.69 73 ASN A C 1
ATOM 586 O O . ASN A 1 73 ? -4.598 1.577 20.300 1.00 95.69 73 ASN A O 1
ATOM 590 N N . LEU A 1 74 ? -6.713 1.684 21.044 1.00 96.50 74 LEU A N 1
ATOM 591 C CA . LEU A 1 74 ? -7.291 0.951 19.916 1.00 96.50 74 LEU A CA 1
ATOM 592 C C . LEU A 1 74 ? -7.202 1.770 18.622 1.00 96.50 74 LEU A C 1
ATOM 594 O O . LEU A 1 74 ? -6.853 1.222 17.576 1.00 96.50 74 LEU A O 1
ATOM 598 N N . ILE A 1 75 ? -7.478 3.073 18.698 1.00 95.81 75 ILE A N 1
ATOM 599 C CA . ILE A 1 75 ? -7.410 3.997 17.559 1.00 95.81 75 ILE A CA 1
ATOM 600 C C . ILE A 1 75 ? -5.965 4.174 17.091 1.00 95.81 75 ILE A C 1
ATOM 602 O O . ILE A 1 75 ? -5.705 4.033 15.898 1.00 95.81 75 ILE A O 1
ATOM 606 N N . GLU A 1 76 ? -5.018 4.374 18.008 1.00 95.31 76 GLU A N 1
ATOM 607 C CA . GLU A 1 76 ? -3.590 4.467 17.678 1.00 95.31 76 GLU A CA 1
ATOM 608 C C . GLU A 1 76 ? -3.082 3.173 17.018 1.00 95.31 76 GLU A C 1
ATOM 610 O O . GLU A 1 76 ? -2.373 3.208 16.009 1.00 95.31 76 GLU A O 1
ATOM 615 N N . THR A 1 77 ? -3.504 2.008 17.524 1.00 97.31 77 THR A N 1
ATOM 616 C CA . THR A 1 77 ? -3.163 0.705 16.923 1.00 97.31 77 THR A CA 1
ATOM 617 C C . THR A 1 77 ? -3.771 0.568 15.523 1.00 97.31 77 THR A C 1
ATOM 619 O O . THR A 1 77 ? -3.095 0.118 14.593 1.00 97.31 77 THR A O 1
ATOM 622 N N . HIS A 1 78 ? -5.024 0.994 15.333 1.00 96.69 78 HIS A N 1
ATOM 623 C CA . HIS A 1 78 ? -5.666 1.035 14.019 1.00 96.69 78 HIS A CA 1
ATOM 624 C C . HIS A 1 78 ? -4.910 1.950 13.041 1.00 96.69 78 HIS A C 1
ATOM 626 O O . HIS A 1 78 ? -4.625 1.525 11.919 1.00 96.69 78 HIS A O 1
ATOM 632 N N . ALA A 1 79 ? -4.533 3.159 13.462 1.00 95.94 79 ALA A N 1
ATOM 633 C CA . ALA A 1 79 ? -3.789 4.123 12.652 1.00 95.94 79 ALA A CA 1
ATOM 634 C C . ALA A 1 79 ? -2.388 3.606 12.275 1.00 95.94 79 ALA A C 1
ATOM 636 O O . ALA A 1 79 ? -1.956 3.715 11.118 1.00 95.94 79 ALA A O 1
ATOM 637 N N . MET A 1 80 ? -1.695 2.953 13.213 1.00 96.50 80 MET A N 1
ATOM 638 C CA . MET A 1 80 ? -0.424 2.277 12.947 1.00 96.50 80 MET A CA 1
ATOM 639 C C . MET A 1 80 ? -0.592 1.166 11.899 1.00 96.50 80 MET A C 1
ATOM 641 O O . MET A 1 80 ? 0.161 1.116 10.923 1.00 96.50 80 MET A O 1
ATOM 645 N N . MET A 1 81 ? -1.594 0.296 12.054 1.00 97.50 81 MET A N 1
ATOM 646 C CA . MET A 1 81 ? -1.861 -0.786 11.099 1.00 97.50 81 MET A CA 1
ATOM 647 C C . MET A 1 81 ? -2.290 -0.261 9.723 1.00 97.50 81 MET A C 1
ATOM 649 O O . MET A 1 81 ? -1.864 -0.803 8.695 1.00 97.50 81 MET A O 1
ATOM 653 N N . ALA A 1 82 ? -3.053 0.833 9.678 1.00 96.38 82 ALA A N 1
ATOM 654 C CA . ALA A 1 82 ? -3.376 1.528 8.439 1.00 96.38 82 ALA A CA 1
ATOM 655 C C . ALA A 1 82 ? -2.097 2.020 7.750 1.00 96.38 82 ALA A C 1
ATOM 657 O O . ALA A 1 82 ? -1.889 1.733 6.572 1.00 96.38 82 ALA A O 1
ATOM 658 N N . THR A 1 83 ? -1.190 2.657 8.493 1.00 96.31 83 THR A N 1
ATOM 659 C CA . THR A 1 83 ? 0.103 3.128 7.972 1.00 96.31 83 THR A CA 1
ATOM 660 C C . THR A 1 83 ? 0.943 1.981 7.406 1.00 96.31 83 THR A C 1
ATOM 662 O O . THR A 1 83 ? 1.458 2.083 6.290 1.00 96.31 83 THR A O 1
ATOM 665 N N . ILE A 1 84 ? 1.033 0.854 8.120 1.00 97.69 84 ILE A N 1
ATOM 666 C CA . ILE A 1 84 ? 1.729 -0.354 7.645 1.00 97.69 84 ILE A CA 1
ATOM 667 C C . ILE A 1 84 ? 1.107 -0.858 6.336 1.00 97.69 84 ILE A C 1
ATOM 669 O O . ILE A 1 84 ? 1.825 -1.106 5.363 1.00 97.69 84 ILE A O 1
ATOM 673 N N . THR A 1 85 ? -0.223 -0.952 6.279 1.00 97.44 85 THR A N 1
ATOM 674 C CA . THR A 1 85 ? -0.954 -1.372 5.076 1.00 97.44 85 THR A CA 1
ATOM 675 C C . THR A 1 85 ? -0.643 -0.460 3.888 1.00 97.44 85 THR A C 1
ATOM 677 O O . THR A 1 85 ? -0.351 -0.945 2.792 1.00 97.44 85 THR A O 1
ATOM 680 N N . VAL A 1 86 ? -0.642 0.857 4.104 1.00 97.19 86 VAL A N 1
ATOM 681 C CA . VAL A 1 86 ? -0.311 1.846 3.070 1.00 97.19 86 VAL A CA 1
ATOM 682 C C . VAL A 1 86 ? 1.112 1.658 2.561 1.00 97.19 86 VAL A C 1
ATOM 684 O O . VAL A 1 86 ? 1.310 1.617 1.349 1.00 97.19 86 VAL A O 1
ATOM 687 N N . ILE A 1 87 ? 2.094 1.487 3.449 1.00 98.00 87 ILE A N 1
ATOM 688 C CA . ILE A 1 87 ? 3.496 1.275 3.058 1.00 98.00 87 ILE A CA 1
ATOM 689 C C . ILE A 1 87 ? 3.637 0.007 2.209 1.00 98.00 87 ILE A C 1
ATOM 691 O O . ILE A 1 87 ? 4.267 0.044 1.149 1.00 98.00 87 ILE A O 1
ATOM 695 N N . ILE A 1 88 ? 3.012 -1.098 2.627 1.00 98.38 88 ILE A N 1
ATOM 696 C CA . ILE A 1 88 ? 3.054 -2.370 1.894 1.00 98.38 88 ILE A CA 1
ATOM 697 C C . ILE A 1 88 ? 2.526 -2.199 0.465 1.00 98.38 88 ILE A C 1
ATOM 699 O O . ILE A 1 88 ? 3.160 -2.673 -0.478 1.00 98.38 88 ILE A O 1
ATOM 703 N N . PHE A 1 89 ? 1.394 -1.510 0.286 1.00 97.94 89 PHE A N 1
ATOM 704 C CA . PHE A 1 89 ? 0.802 -1.281 -1.037 1.00 97.94 89 PHE A CA 1
ATOM 705 C C . PHE A 1 89 ? 1.469 -0.147 -1.831 1.00 97.94 89 PHE A C 1
ATOM 707 O O . PHE A 1 89 ? 1.401 -0.147 -3.063 1.00 97.94 89 PHE A O 1
ATOM 714 N N . ALA A 1 90 ? 2.175 0.772 -1.169 1.00 98.06 90 ALA A N 1
ATOM 715 C CA . ALA A 1 90 ? 2.954 1.816 -1.824 1.00 98.06 90 ALA A CA 1
ATOM 716 C C . ALA A 1 90 ? 4.191 1.250 -2.540 1.00 98.06 90 ALA A C 1
ATOM 718 O O . ALA A 1 90 ? 4.518 1.708 -3.632 1.00 98.06 90 ALA A O 1
ATOM 719 N N . ILE A 1 91 ? 4.848 0.226 -1.985 1.00 98.31 91 ILE A N 1
ATOM 720 C CA . ILE A 1 91 ? 6.027 -0.423 -2.592 1.00 98.31 91 ILE A CA 1
ATOM 721 C C . ILE A 1 91 ? 5.776 -0.886 -4.050 1.00 98.31 91 ILE A C 1
ATOM 723 O O . ILE A 1 91 ? 6.523 -0.471 -4.950 1.00 98.31 91 ILE A O 1
ATOM 727 N N . PRO A 1 92 ? 4.744 -1.707 -4.345 1.00 97.88 92 PRO A N 1
ATOM 728 C CA . PRO A 1 92 ? 4.445 -2.100 -5.717 1.00 97.88 92 PRO A CA 1
ATOM 729 C C . PRO A 1 92 ? 3.928 -0.928 -6.556 1.00 97.88 92 PRO A C 1
ATOM 731 O O . PRO A 1 92 ? 4.317 -0.816 -7.718 1.00 97.88 92 PRO A O 1
ATOM 734 N N . ALA A 1 93 ? 3.126 -0.021 -5.985 1.00 98.25 93 ALA A N 1
ATOM 735 C CA . ALA A 1 93 ? 2.596 1.137 -6.707 1.00 98.25 93 ALA A CA 1
ATOM 736 C C . ALA A 1 93 ? 3.714 2.062 -7.214 1.00 98.25 93 ALA A C 1
ATOM 738 O O . ALA A 1 93 ? 3.713 2.452 -8.381 1.00 98.25 93 ALA A O 1
ATOM 739 N N . ILE A 1 94 ? 4.710 2.351 -6.372 1.00 98.25 94 ILE A N 1
ATOM 740 C CA . ILE A 1 94 ? 5.894 3.139 -6.732 1.00 98.25 94 ILE A CA 1
ATOM 741 C C . ILE A 1 94 ? 6.710 2.410 -7.801 1.00 98.25 94 ILE A C 1
ATOM 743 O O . ILE A 1 94 ? 7.114 3.023 -8.785 1.00 98.25 94 ILE A O 1
ATOM 747 N N . SER A 1 95 ? 6.914 1.099 -7.660 1.00 98.00 95 SER A N 1
ATOM 748 C CA . SER A 1 95 ? 7.660 0.305 -8.649 1.00 98.00 95 SER A CA 1
ATOM 749 C C . SER A 1 95 ? 6.982 0.305 -10.022 1.00 98.00 95 SER A C 1
ATOM 751 O O . SER A 1 95 ? 7.644 0.439 -11.053 1.00 98.00 95 SER A O 1
ATOM 753 N N . TYR A 1 96 ? 5.654 0.214 -10.041 1.00 97.44 96 TYR A N 1
ATOM 754 C CA . TYR A 1 96 ? 4.853 0.367 -11.247 1.00 97.44 96 TYR A CA 1
ATOM 755 C C . TYR A 1 96 ? 4.929 1.785 -11.824 1.00 97.44 96 TYR A C 1
ATOM 757 O O . TYR A 1 96 ? 5.120 1.940 -13.030 1.00 97.44 96 TYR A O 1
ATOM 765 N N . ALA A 1 97 ? 4.838 2.816 -10.984 1.00 97.31 97 ALA A N 1
ATOM 766 C CA . ALA A 1 97 ? 4.952 4.206 -11.416 1.00 97.31 97 ALA A CA 1
ATOM 767 C C . ALA A 1 97 ? 6.330 4.504 -12.032 1.00 97.31 97 ALA A C 1
ATOM 769 O O . ALA A 1 97 ? 6.397 5.142 -13.081 1.00 97.31 97 ALA A O 1
ATOM 770 N N . ILE A 1 98 ? 7.415 3.978 -11.449 1.00 96.50 98 ILE A N 1
ATOM 771 C CA . ILE A 1 98 ? 8.770 4.059 -12.016 1.00 96.50 98 ILE A CA 1
ATOM 772 C C . ILE A 1 98 ? 8.785 3.461 -13.426 1.00 96.50 98 ILE A C 1
ATOM 774 O O . ILE A 1 98 ? 9.241 4.123 -14.355 1.00 96.50 98 ILE A O 1
ATOM 778 N N . LYS A 1 99 ? 8.214 2.264 -13.623 1.00 94.62 99 LYS A N 1
ATOM 779 C CA . LYS A 1 99 ? 8.131 1.639 -14.953 1.00 94.62 99 LYS A CA 1
ATOM 780 C C . LYS A 1 99 ? 7.360 2.482 -15.961 1.00 94.62 99 LYS A C 1
ATOM 782 O O . LYS A 1 99 ? 7.786 2.576 -17.107 1.00 94.62 99 LYS A O 1
ATOM 787 N N . VAL A 1 100 ? 6.258 3.110 -15.553 1.00 95.12 100 VAL A N 1
ATOM 788 C CA . VAL A 1 100 ? 5.513 4.028 -16.428 1.00 95.12 100 VAL A CA 1
ATOM 789 C C . VAL A 1 100 ? 6.383 5.228 -16.802 1.00 95.12 100 VAL A C 1
ATOM 791 O O . VAL A 1 100 ? 6.502 5.545 -17.983 1.00 95.12 100 VAL A O 1
ATOM 794 N N . ILE A 1 101 ? 7.046 5.856 -15.829 1.00 94.88 101 ILE A N 1
ATOM 795 C CA . ILE A 1 101 ? 7.916 7.018 -16.061 1.00 94.88 101 ILE A CA 1
ATOM 796 C C . ILE A 1 101 ? 9.064 6.665 -17.016 1.00 94.88 101 ILE A C 1
ATOM 798 O O . ILE A 1 101 ? 9.334 7.438 -17.935 1.00 94.88 101 ILE A O 1
ATOM 802 N N . GLU A 1 102 ? 9.687 5.495 -16.858 1.00 93.94 102 GLU A N 1
ATOM 803 C CA . GLU A 1 102 ? 10.773 5.003 -17.722 1.00 93.94 102 GLU A CA 1
ATOM 804 C C . GLU A 1 102 ? 10.381 4.913 -19.204 1.00 93.94 102 GLU A C 1
ATOM 806 O O . GLU A 1 102 ? 11.241 5.042 -20.073 1.00 93.94 102 GLU A O 1
ATOM 811 N N . THR A 1 103 ? 9.091 4.728 -19.504 1.00 92.06 103 THR A N 1
ATOM 812 C CA . THR A 1 103 ? 8.582 4.670 -20.887 1.00 92.06 103 THR A CA 1
ATOM 813 C C . THR A 1 103 ? 8.300 6.039 -21.510 1.00 92.06 103 THR A C 1
ATOM 815 O O . THR A 1 103 ? 7.956 6.110 -22.687 1.00 92.06 103 THR A O 1
ATOM 818 N N . THR A 1 104 ? 8.425 7.131 -20.751 1.00 93.44 104 THR A N 1
ATOM 819 C CA . THR A 1 104 ? 8.111 8.482 -21.238 1.00 93.44 104 THR A CA 1
ATOM 820 C C . THR A 1 104 ? 9.309 9.158 -21.908 1.00 93.44 104 THR A C 1
ATOM 822 O O . THR A 1 104 ? 10.436 9.082 -21.419 1.00 93.44 104 THR A O 1
ATOM 825 N N . ASP A 1 105 ? 9.062 9.950 -22.957 1.00 91.62 105 ASP A N 1
ATOM 826 C CA . ASP A 1 105 ? 10.102 10.762 -23.616 1.00 91.62 105 ASP A CA 1
ATOM 827 C C . ASP A 1 105 ? 10.800 11.736 -22.655 1.00 91.62 105 ASP A C 1
ATOM 829 O O . ASP A 1 105 ? 11.962 12.110 -22.841 1.00 91.62 105 ASP A O 1
ATOM 833 N N . TRP A 1 106 ? 10.079 12.185 -21.623 1.00 90.81 106 TRP A N 1
ATOM 834 C CA . TRP A 1 106 ? 10.622 13.058 -20.589 1.00 90.81 106 TRP A CA 1
ATOM 835 C C . TRP A 1 106 ? 11.773 12.382 -19.841 1.00 90.81 106 TRP A C 1
ATOM 837 O O . TRP A 1 106 ? 12.817 13.007 -19.645 1.00 90.81 106 TRP A O 1
ATOM 847 N N . HIS A 1 107 ? 11.623 11.101 -19.496 1.00 89.62 107 HIS A N 1
ATOM 848 C CA . HIS A 1 107 ? 12.673 10.327 -18.845 1.00 89.62 107 HIS A CA 1
ATOM 849 C C . HIS A 1 107 ? 13.929 10.240 -19.719 1.00 89.62 107 HIS A C 1
ATOM 851 O O . HIS A 1 107 ? 15.026 10.559 -19.254 1.00 89.62 107 HIS A O 1
ATOM 857 N N . THR A 1 108 ? 13.774 9.923 -21.008 1.00 89.00 108 THR A N 1
ATOM 858 C CA . THR A 1 108 ? 14.892 9.881 -21.965 1.00 89.00 108 THR A CA 1
ATOM 859 C C . THR A 1 108 ? 15.610 11.229 -22.059 1.00 89.00 108 THR A C 1
ATOM 861 O O . THR A 1 108 ? 16.839 11.284 -21.994 1.00 89.00 108 THR A O 1
ATOM 864 N N . LYS A 1 109 ? 14.863 12.338 -22.141 1.00 91.88 109 LYS A N 1
ATOM 865 C CA . LYS A 1 109 ? 15.440 13.694 -22.162 1.00 91.88 109 LYS A CA 1
ATOM 866 C C . LYS A 1 109 ? 16.207 14.012 -20.877 1.00 91.88 109 LYS A C 1
ATOM 868 O O . LYS A 1 109 ? 17.278 14.616 -20.945 1.00 91.88 109 LYS A O 1
ATOM 873 N N . MET A 1 110 ? 15.691 13.604 -19.718 1.00 89.69 110 MET A N 1
ATOM 874 C CA . MET A 1 110 ? 16.345 13.842 -18.428 1.00 89.69 110 MET A CA 1
ATOM 875 C C . MET A 1 110 ? 17.634 13.033 -18.263 1.00 89.69 110 MET A C 1
ATOM 877 O O . MET A 1 110 ? 18.631 13.589 -17.798 1.00 89.69 110 MET A O 1
ATOM 881 N N . LEU A 1 111 ? 17.657 11.772 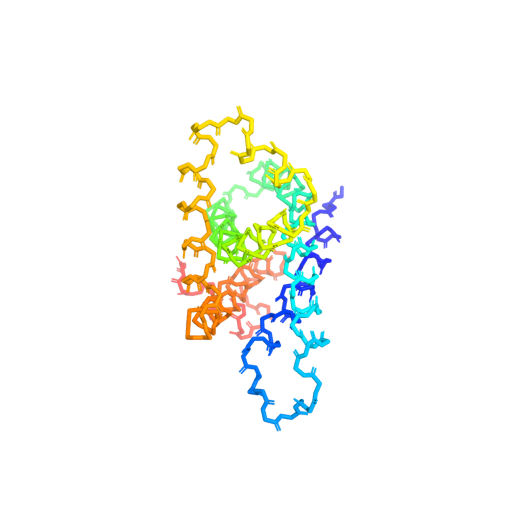-18.712 1.00 90.31 111 LEU A N 1
ATOM 882 C CA . LEU A 1 111 ? 18.868 10.941 -18.723 1.00 90.31 111 LEU A CA 1
ATOM 883 C C . LEU A 1 111 ? 19.998 11.574 -19.548 1.00 90.31 111 LEU A C 1
ATOM 885 O O . LEU A 1 111 ? 21.153 11.550 -19.127 1.00 90.31 111 LEU A O 1
ATOM 889 N N . LEU A 1 112 ? 19.666 12.167 -20.698 1.00 89.56 112 LEU A N 1
ATOM 890 C CA . LEU A 1 112 ? 20.643 12.831 -21.567 1.00 89.56 112 LEU A CA 1
ATOM 891 C C . LEU A 1 112 ? 21.125 14.174 -21.003 1.00 89.56 112 LEU A C 1
ATOM 893 O O . LEU A 1 112 ? 22.255 14.582 -21.264 1.00 89.56 112 LEU A O 1
ATOM 897 N N . ARG A 1 113 ? 20.276 14.874 -20.240 1.00 93.00 113 ARG A N 1
ATOM 898 C CA . ARG A 1 113 ? 20.559 16.231 -19.754 1.00 93.00 113 ARG A CA 1
ATOM 899 C C . ARG A 1 113 ? 21.320 16.264 -18.429 1.00 93.00 113 ARG A C 1
ATOM 901 O O . ARG A 1 113 ? 22.125 17.171 -18.229 1.00 93.00 113 ARG A O 1
ATOM 908 N N . TYR A 1 114 ? 21.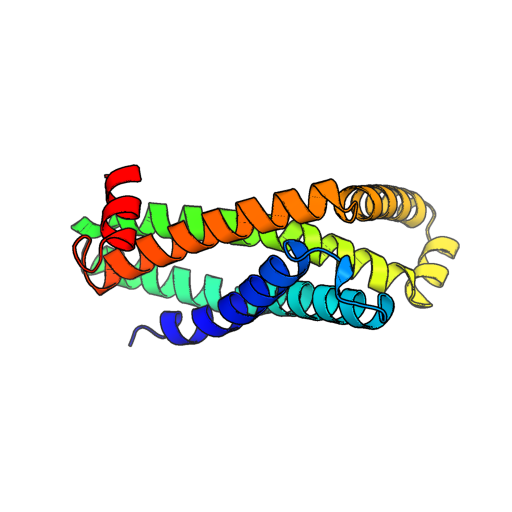080 15.312 -17.525 1.00 91.06 114 TYR A N 1
ATOM 909 C CA . TYR A 1 114 ? 21.593 15.377 -16.153 1.00 91.06 114 TYR A CA 1
ATOM 910 C C . TYR A 1 114 ? 22.287 14.078 -15.722 1.00 91.06 114 TYR A C 1
ATOM 912 O O . TYR A 1 114 ? 21.646 13.075 -15.421 1.00 91.06 114 TYR A O 1
ATOM 920 N N . LYS A 1 115 ? 23.620 14.112 -15.576 1.00 86.62 115 LYS A N 1
ATOM 921 C CA . LYS A 1 115 ? 24.425 12.948 -15.145 1.00 86.62 115 LYS A CA 1
ATOM 922 C C . LYS A 1 115 ? 24.044 12.411 -13.757 1.00 86.62 115 LYS A C 1
ATOM 924 O O . LYS A 1 115 ? 24.163 11.222 -13.510 1.00 86.62 115 LYS A O 1
ATOM 929 N N . GLN A 1 116 ? 23.597 13.261 -12.834 1.00 85.44 116 GLN A N 1
ATOM 930 C CA . GLN A 1 116 ? 23.144 12.799 -11.512 1.00 85.44 116 GLN A CA 1
ATOM 931 C C . GLN A 1 116 ? 21.808 12.046 -11.598 1.00 85.44 116 GLN A C 1
ATOM 933 O O . GLN A 1 116 ? 21.606 11.066 -10.883 1.00 85.44 116 GLN A O 1
ATOM 938 N N . TYR A 1 117 ? 20.928 12.456 -12.518 1.00 85.94 117 TYR A N 1
ATOM 939 C CA . TYR A 1 117 ? 19.646 11.795 -12.750 1.00 85.94 117 TYR A CA 1
ATOM 940 C C . TYR A 1 117 ? 19.838 10.352 -13.224 1.00 85.94 117 TYR A C 1
ATOM 942 O O . TYR A 1 117 ? 19.092 9.478 -12.798 1.00 85.94 117 TYR A O 1
ATOM 950 N N . THR A 1 118 ? 20.871 10.065 -14.026 1.00 89.56 118 THR A N 1
ATOM 951 C CA . THR A 1 118 ? 21.133 8.698 -14.511 1.00 89.56 118 THR A CA 1
ATOM 952 C C . THR A 1 118 ? 21.481 7.719 -13.389 1.00 89.56 118 THR A C 1
ATOM 954 O O . THR A 1 118 ? 21.053 6.568 -13.442 1.00 89.56 118 THR A O 1
ATOM 957 N N . ILE A 1 119 ? 22.200 8.160 -12.349 1.00 92.88 119 ILE A N 1
ATOM 958 C CA . ILE A 1 119 ? 22.541 7.312 -11.195 1.00 92.88 119 ILE A CA 1
ATOM 959 C C . ILE A 1 119 ? 21.274 6.963 -10.411 1.00 92.88 119 ILE A C 1
ATOM 961 O O . ILE A 1 119 ? 21.015 5.788 -10.151 1.00 92.88 119 ILE A O 1
ATOM 965 N N . ILE A 1 120 ? 20.466 7.974 -10.077 1.00 92.69 120 ILE A N 1
ATOM 966 C CA . ILE A 1 120 ? 19.219 7.787 -9.325 1.00 92.69 120 ILE A CA 1
ATOM 967 C C . ILE A 1 120 ? 18.245 6.923 -10.130 1.00 92.69 120 ILE A C 1
ATOM 969 O O . ILE A 1 120 ? 17.713 5.952 -9.601 1.00 92.69 120 ILE A O 1
ATOM 973 N N . ALA A 1 121 ? 18.064 7.224 -11.418 1.00 93.00 121 ALA A N 1
ATOM 974 C CA . ALA A 1 121 ? 17.218 6.448 -12.317 1.00 93.00 121 ALA A CA 1
ATOM 975 C C . ALA A 1 121 ? 17.641 4.977 -12.372 1.00 93.00 121 ALA A C 1
ATOM 977 O O . ALA A 1 121 ? 16.789 4.102 -12.281 1.00 93.00 121 ALA A O 1
ATOM 978 N N . LYS A 1 122 ? 18.948 4.692 -12.445 1.00 94.25 122 LYS A N 1
ATOM 979 C CA . LYS A 1 122 ? 19.454 3.316 -12.437 1.00 94.25 122 LYS A CA 1
ATOM 980 C C . LYS A 1 122 ? 19.137 2.594 -11.126 1.00 94.25 122 LYS A C 1
ATOM 982 O O . LYS A 1 122 ? 18.704 1.450 -11.159 1.00 94.25 122 LYS A O 1
ATOM 987 N N . ILE A 1 123 ? 19.318 3.250 -9.979 1.00 95.38 123 ILE A N 1
ATOM 988 C CA . ILE A 1 123 ? 18.988 2.657 -8.672 1.00 95.38 123 ILE A CA 1
ATOM 989 C C . ILE A 1 123 ? 17.484 2.362 -8.582 1.00 95.38 123 ILE A C 1
ATOM 991 O O . ILE A 1 123 ? 17.095 1.250 -8.227 1.00 95.38 123 ILE A O 1
ATOM 995 N N . LEU A 1 124 ? 16.639 3.330 -8.949 1.00 95.12 124 LEU A N 1
ATOM 996 C CA . LEU A 1 124 ? 15.182 3.168 -8.957 1.00 95.12 124 LEU A CA 1
ATOM 997 C C . LEU A 1 124 ? 14.735 2.056 -9.913 1.00 95.12 124 LEU A C 1
ATOM 999 O O . LEU A 1 124 ? 13.857 1.266 -9.565 1.00 95.12 124 LEU A O 1
ATOM 1003 N N . HIS A 1 125 ? 15.377 1.947 -11.076 1.00 95.56 125 HIS A N 1
ATOM 1004 C CA . HIS A 1 125 ? 15.137 0.881 -12.039 1.00 95.56 125 HIS A CA 1
ATOM 1005 C C . HIS A 1 125 ? 15.397 -0.502 -11.436 1.00 95.56 125 HIS A C 1
ATOM 1007 O O . HIS A 1 125 ? 14.514 -1.360 -11.482 1.00 95.56 125 HIS A O 1
ATOM 1013 N N . GLU A 1 126 ? 16.566 -0.711 -10.821 1.00 96.81 126 GLU A N 1
ATOM 1014 C CA . GLU A 1 126 ? 16.931 -1.992 -10.200 1.00 96.81 126 GLU A CA 1
ATOM 1015 C C . GLU A 1 126 ? 15.973 -2.365 -9.060 1.00 96.81 126 GLU A C 1
ATOM 1017 O O . GLU A 1 126 ? 15.494 -3.501 -8.994 1.00 96.81 126 GLU A O 1
ATOM 1022 N N . ILE A 1 127 ? 15.618 -1.395 -8.208 1.00 96.44 127 ILE A N 1
ATOM 1023 C CA . ILE A 1 127 ? 14.630 -1.587 -7.136 1.00 96.44 127 ILE A CA 1
ATOM 1024 C C . ILE A 1 127 ? 13.265 -1.966 -7.725 1.00 96.44 127 ILE A C 1
ATOM 1026 O O . ILE A 1 127 ? 12.628 -2.904 -7.236 1.00 96.44 127 ILE A O 1
ATOM 1030 N N . SER A 1 128 ? 12.822 -1.289 -8.791 1.00 96.81 128 SER A N 1
ATOM 1031 C CA . SER A 1 128 ? 11.537 -1.582 -9.436 1.00 96.81 128 SER A CA 1
ATOM 1032 C C . SER A 1 128 ? 11.515 -2.993 -10.031 1.00 96.81 128 SER A C 1
ATOM 1034 O O . SER A 1 128 ? 10.560 -3.737 -9.817 1.00 96.81 128 SER A O 1
ATOM 1036 N N . ILE A 1 129 ? 12.586 -3.413 -10.715 1.00 95.75 129 ILE A N 1
ATOM 1037 C CA . ILE A 1 129 ? 12.684 -4.751 -11.307 1.00 95.75 129 ILE A CA 1
ATOM 1038 C C . ILE A 1 129 ? 12.703 -5.816 -10.219 1.00 95.75 129 ILE A C 1
ATOM 1040 O O . ILE A 1 129 ? 12.021 -6.831 -10.358 1.00 95.75 129 ILE A O 1
ATOM 1044 N N . PHE A 1 130 ? 13.469 -5.601 -9.147 1.00 97.44 130 PHE A N 1
ATOM 1045 C CA . PHE A 1 130 ? 13.512 -6.516 -8.012 1.00 97.44 130 PHE A CA 1
ATOM 1046 C C . PHE A 1 130 ? 12.132 -6.670 -7.363 1.00 97.44 130 PHE A C 1
ATOM 1048 O O . PHE A 1 130 ? 11.671 -7.796 -7.171 1.00 97.44 130 PHE A O 1
ATOM 1055 N N . THR A 1 131 ? 11.458 -5.552 -7.095 1.00 97.06 131 THR A N 1
ATOM 1056 C CA . THR A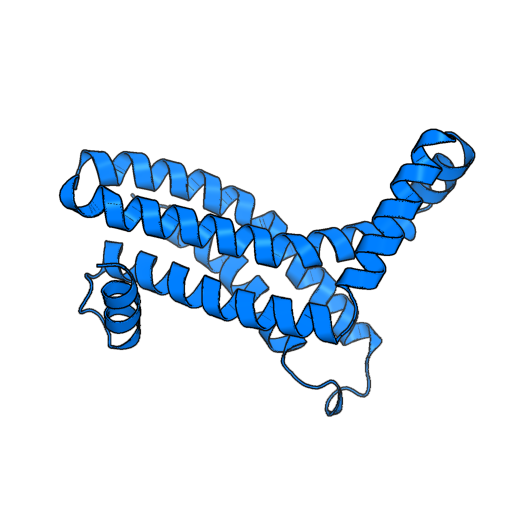 1 131 ? 10.133 -5.529 -6.463 1.00 97.06 131 THR A CA 1
ATOM 1057 C C . THR A 1 131 ? 9.089 -6.228 -7.325 1.00 97.06 131 THR A C 1
ATOM 1059 O O . THR A 1 131 ? 8.315 -7.035 -6.821 1.00 97.06 131 THR A O 1
ATOM 1062 N N . LEU A 1 132 ? 9.112 -5.994 -8.640 1.00 95.19 132 LEU A N 1
ATOM 1063 C CA . LEU A 1 132 ? 8.162 -6.573 -9.593 1.00 95.19 132 LEU A CA 1
ATOM 1064 C C . LEU A 1 132 ? 8.431 -8.056 -9.916 1.00 95.19 132 LEU A C 1
ATOM 1066 O O . LEU A 1 132 ? 7.716 -8.654 -10.731 1.00 95.19 132 LEU A O 1
ATOM 1070 N N . ARG A 1 133 ? 9.425 -8.693 -9.281 1.00 94.50 133 ARG A N 1
ATOM 1071 C CA . ARG A 1 133 ? 9.604 -10.149 -9.364 1.00 94.50 133 ARG A CA 1
ATOM 1072 C C . ARG A 1 133 ? 8.387 -10.848 -8.771 1.00 94.50 133 ARG A C 1
ATOM 1074 O O . ARG A 1 133 ? 7.904 -10.492 -7.701 1.00 94.50 133 ARG A O 1
ATOM 1081 N N . ARG A 1 134 ? 7.938 -11.923 -9.427 1.00 92.25 134 ARG A N 1
ATOM 1082 C CA . ARG A 1 134 ? 6.722 -12.656 -9.039 1.00 92.25 134 ARG A CA 1
ATOM 1083 C C . ARG A 1 134 ? 6.696 -13.063 -7.561 1.00 92.25 134 ARG A C 1
ATOM 1085 O O . ARG A 1 134 ? 5.659 -12.914 -6.931 1.00 92.25 134 ARG A O 1
ATOM 1092 N N . GLY A 1 135 ? 7.810 -13.566 -7.026 1.00 93.62 135 GLY A N 1
ATOM 1093 C CA . GLY A 1 135 ? 7.894 -13.980 -5.621 1.00 93.62 135 GLY A CA 1
ATOM 1094 C C . GLY A 1 135 ? 7.723 -12.815 -4.643 1.00 93.62 135 GLY A C 1
ATOM 1095 O O . GLY A 1 135 ? 6.980 -12.941 -3.677 1.00 93.62 135 GLY A O 1
ATOM 1096 N N . VAL A 1 136 ? 8.343 -11.668 -4.937 1.00 96.81 136 VAL A N 1
ATOM 1097 C CA . VAL A 1 136 ? 8.248 -10.461 -4.103 1.00 96.81 136 VAL A CA 1
ATOM 1098 C C . VAL A 1 136 ? 6.836 -9.883 -4.162 1.00 96.81 136 VAL A C 1
ATOM 1100 O O . VAL A 1 136 ? 6.245 -9.631 -3.121 1.00 96.81 136 VAL A O 1
ATOM 1103 N N . MET A 1 137 ? 6.249 -9.765 -5.356 1.00 96.19 137 MET A N 1
ATOM 1104 C CA . MET A 1 137 ? 4.873 -9.279 -5.522 1.00 96.19 137 MET A CA 1
ATOM 1105 C C . MET A 1 137 ? 3.842 -10.168 -4.826 1.00 96.19 137 MET A C 1
ATOM 1107 O O . MET A 1 137 ? 2.931 -9.657 -4.183 1.00 96.19 137 MET A O 1
ATOM 1111 N N . LEU A 1 138 ? 3.992 -11.494 -4.925 1.00 95.75 138 LEU A N 1
ATOM 1112 C CA . LEU A 1 138 ? 3.122 -12.440 -4.227 1.00 95.75 138 LEU A CA 1
ATOM 1113 C C . LEU A 1 138 ? 3.236 -12.269 -2.709 1.00 95.75 138 LEU A C 1
ATOM 1115 O O . LEU A 1 138 ? 2.219 -12.204 -2.026 1.00 95.75 138 LEU A O 1
ATOM 1119 N N . PHE A 1 139 ? 4.463 -12.166 -2.195 1.00 97.69 139 PHE A N 1
ATOM 1120 C CA . PHE A 1 139 ? 4.703 -11.931 -0.776 1.00 97.69 139 PHE A CA 1
ATOM 1121 C C . PHE A 1 139 ? 4.066 -10.616 -0.309 1.00 97.69 139 PHE A C 1
ATOM 1123 O O . PHE A 1 139 ? 3.279 -10.636 0.632 1.00 97.69 139 PHE A O 1
ATOM 1130 N N . LEU A 1 140 ? 4.326 -9.507 -1.014 1.00 98.00 140 LEU A N 1
ATOM 1131 C CA . LEU A 1 140 ? 3.751 -8.188 -0.728 1.00 98.00 140 LEU A CA 1
ATOM 1132 C C . LEU A 1 140 ? 2.215 -8.202 -0.763 1.00 98.00 140 LEU A C 1
ATOM 1134 O O . LEU A 1 140 ? 1.579 -7.618 0.108 1.00 98.00 140 LEU A O 1
ATOM 1138 N N . ALA A 1 141 ? 1.609 -8.890 -1.732 1.00 97.62 141 ALA A N 1
ATOM 1139 C CA . ALA A 1 141 ? 0.156 -9.008 -1.830 1.00 97.62 141 ALA A CA 1
ATOM 1140 C C . ALA A 1 141 ? -0.447 -9.797 -0.657 1.00 97.62 141 ALA A C 1
ATOM 1142 O O . ALA A 1 141 ? -1.470 -9.386 -0.110 1.00 97.62 141 ALA A O 1
ATOM 1143 N N . LEU A 1 142 ? 0.192 -10.897 -0.245 1.00 98.00 142 LEU A N 1
ATOM 1144 C CA . LEU A 1 142 ? -0.261 -11.705 0.890 1.00 98.00 142 LEU A CA 1
ATOM 1145 C C . LEU A 1 142 ? -0.178 -10.924 2.202 1.00 98.00 142 LEU A C 1
ATOM 1147 O O . LEU A 1 142 ? -1.181 -10.818 2.909 1.00 98.00 142 LEU A O 1
ATOM 1151 N N . ILE A 1 143 ? 0.981 -10.330 2.506 1.00 98.31 143 ILE A N 1
ATOM 1152 C CA . ILE A 1 143 ? 1.123 -9.512 3.719 1.00 98.31 143 ILE A CA 1
ATOM 1153 C C . ILE A 1 143 ? 0.207 -8.282 3.665 1.00 98.31 143 ILE A C 1
ATOM 1155 O O . ILE A 1 143 ? -0.324 -7.876 4.693 1.00 98.31 143 ILE A O 1
ATOM 1159 N N . GLY A 1 144 ? -0.039 -7.732 2.471 1.00 97.94 144 GLY A N 1
ATOM 1160 C CA . GLY A 1 144 ? -0.954 -6.616 2.255 1.00 97.94 144 GLY A CA 1
ATOM 1161 C C . GLY A 1 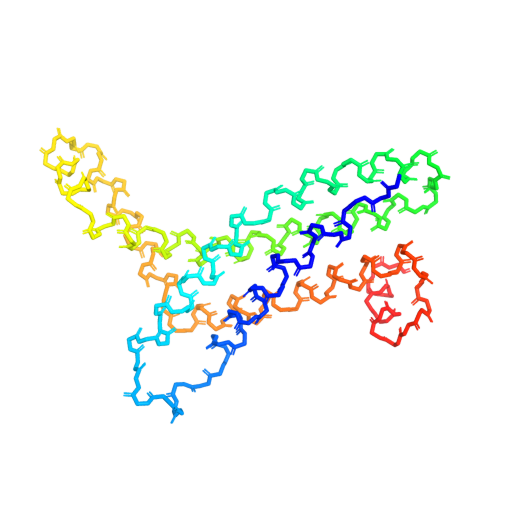144 ? -2.394 -6.967 2.606 1.00 97.94 144 GLY A C 1
ATOM 1162 O O . GLY A 1 144 ? -3.024 -6.218 3.346 1.00 97.94 144 GLY A O 1
ATOM 1163 N N . ILE A 1 145 ? -2.907 -8.118 2.155 1.00 97.50 145 ILE A N 1
ATOM 1164 C CA . ILE A 1 145 ? -4.255 -8.584 2.532 1.00 97.50 145 ILE A CA 1
ATOM 1165 C C . ILE A 1 145 ? -4.353 -8.844 4.035 1.00 97.50 145 ILE A C 1
ATOM 1167 O O . ILE A 1 145 ? -5.353 -8.470 4.646 1.00 97.50 145 ILE A O 1
ATOM 1171 N N . ILE A 1 146 ? -3.334 -9.456 4.641 1.00 97.75 146 ILE A N 1
ATOM 1172 C CA . ILE A 1 146 ? -3.323 -9.719 6.088 1.00 97.75 146 ILE A CA 1
ATOM 1173 C C . ILE A 1 146 ? -3.373 -8.396 6.860 1.00 97.75 146 ILE A C 1
ATOM 1175 O O . ILE A 1 146 ? -4.254 -8.201 7.694 1.00 97.75 146 ILE A O 1
ATOM 1179 N N . SER A 1 147 ? -2.475 -7.464 6.531 1.00 98.12 147 SER A N 1
ATOM 1180 C CA . SER A 1 147 ? -2.406 -6.141 7.159 1.00 98.12 147 SER A CA 1
ATOM 1181 C C . SER A 1 147 ? -3.710 -5.361 6.987 1.00 98.12 147 SER A C 1
ATOM 1183 O O . SER A 1 147 ? -4.213 -4.757 7.934 1.00 98.12 147 SER A O 1
ATOM 1185 N N . LEU A 1 148 ? -4.303 -5.425 5.794 1.00 96.81 148 LEU A N 1
ATOM 1186 C CA . LEU A 1 148 ? -5.577 -4.786 5.494 1.00 96.81 148 LEU A CA 1
ATOM 1187 C C . LEU A 1 148 ? -6.734 -5.398 6.294 1.00 96.81 148 LEU A C 1
ATOM 1189 O O . LEU A 1 148 ? -7.583 -4.663 6.790 1.00 96.81 148 LEU A O 1
ATOM 1193 N N . THR A 1 149 ? -6.751 -6.723 6.451 1.00 96.69 149 THR A N 1
ATOM 1194 C CA . THR A 1 149 ? -7.764 -7.435 7.247 1.00 96.69 149 THR A CA 1
ATOM 1195 C C . THR A 1 149 ? -7.680 -7.029 8.713 1.00 96.69 149 THR A C 1
ATOM 1197 O O . THR A 1 149 ? -8.702 -6.721 9.319 1.00 96.69 149 THR A O 1
ATOM 1200 N N . ILE A 1 150 ? -6.465 -6.949 9.266 1.00 98.00 150 ILE A N 1
ATOM 1201 C CA . ILE A 1 150 ? -6.238 -6.459 10.631 1.00 98.00 150 ILE A CA 1
ATOM 1202 C C . ILE A 1 150 ? -6.703 -5.004 10.757 1.00 98.00 150 ILE A C 1
ATOM 1204 O O . ILE A 1 150 ? -7.459 -4.674 11.665 1.00 98.00 150 ILE A O 1
ATOM 1208 N N . THR A 1 151 ? -6.317 -4.140 9.815 1.00 96.56 151 THR A N 1
ATOM 1209 C CA . THR A 1 151 ? -6.709 -2.720 9.814 1.00 96.56 151 THR A CA 1
ATOM 1210 C C . THR A 1 151 ? -8.233 -2.567 9.786 1.00 96.56 151 THR A C 1
ATOM 1212 O O . THR A 1 151 ? -8.790 -1.809 10.579 1.00 96.56 151 THR A O 1
ATOM 1215 N N . GLY A 1 152 ? -8.919 -3.319 8.919 1.00 95.19 152 GLY A N 1
ATOM 1216 C CA . GLY A 1 152 ? -10.379 -3.341 8.829 1.00 95.19 152 GLY A CA 1
ATOM 1217 C C . GLY A 1 152 ? -11.047 -3.888 10.090 1.00 95.19 152 GLY A C 1
ATOM 1218 O O . GLY A 1 152 ? -12.017 -3.298 10.553 1.00 95.19 152 GLY A O 1
ATOM 1219 N N . GLY A 1 153 ? -10.502 -4.956 10.682 1.00 96.50 153 GLY A N 1
ATOM 1220 C CA . GLY A 1 153 ? -10.997 -5.531 11.935 1.00 96.50 153 GLY A CA 1
ATOM 1221 C C . GLY A 1 153 ? -10.894 -4.560 13.112 1.00 96.50 153 GLY A C 1
ATOM 1222 O O . GLY A 1 153 ? -11.869 -4.371 13.833 1.00 96.50 153 GLY A O 1
ATOM 1223 N N . LEU A 1 154 ? -9.759 -3.866 13.252 1.00 96.75 154 LEU A N 1
ATOM 1224 C CA . LEU A 1 154 ? -9.593 -2.804 14.253 1.00 96.75 154 LEU A CA 1
ATOM 1225 C C . LEU A 1 154 ? -10.529 -1.612 13.983 1.00 96.75 154 LEU A C 1
ATOM 1227 O O . LEU A 1 154 ? -11.099 -1.042 14.906 1.00 96.75 154 LEU A O 1
ATOM 1231 N N . GLY A 1 155 ? -10.746 -1.251 12.716 1.00 94.50 155 GLY A N 1
ATOM 1232 C CA . GLY A 1 155 ? -11.714 -0.210 12.354 1.00 94.50 155 GLY A CA 1
ATOM 1233 C C . GLY A 1 155 ? -13.150 -0.599 12.721 1.00 94.50 155 GLY A C 1
ATOM 1234 O O . GLY A 1 155 ? -13.910 0.214 13.249 1.00 94.50 155 GLY A O 1
ATOM 1235 N N . ALA A 1 156 ? -13.518 -1.860 12.488 1.00 94.12 156 ALA A N 1
ATOM 1236 C CA . ALA A 1 156 ? -14.820 -2.399 12.852 1.00 94.12 156 ALA A CA 1
ATOM 1237 C C . ALA A 1 156 ? -15.015 -2.448 14.373 1.00 94.12 156 ALA A C 1
ATOM 1239 O O . ALA A 1 156 ? -16.092 -2.079 14.839 1.00 94.12 156 ALA A O 1
ATOM 1240 N N . SER A 1 157 ? -13.991 -2.808 15.154 1.00 95.69 157 SER A N 1
ATOM 1241 C CA . SER A 1 157 ? -14.099 -2.827 16.618 1.00 95.69 157 SER A CA 1
ATOM 1242 C C . SER A 1 157 ? -14.277 -1.432 17.226 1.00 95.69 157 SER A C 1
ATOM 1244 O O . SER A 1 157 ? -15.007 -1.294 18.206 1.00 95.69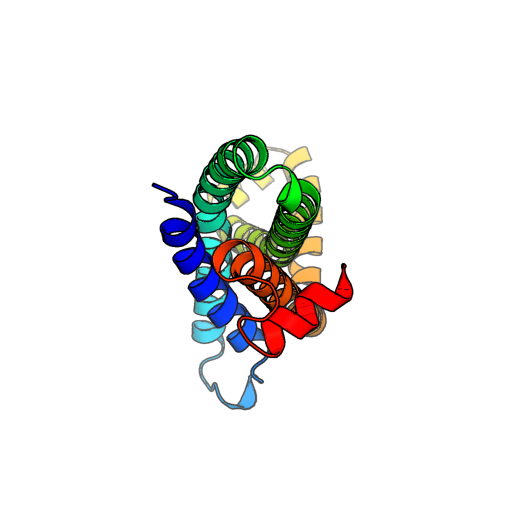 157 SER A O 1
ATOM 1246 N N . ILE A 1 158 ? -13.720 -0.379 16.613 1.00 93.50 158 ILE A N 1
ATOM 1247 C CA . ILE A 1 158 ? -13.961 1.019 17.025 1.00 93.50 158 ILE A CA 1
ATOM 1248 C C . ILE A 1 158 ? -15.437 1.414 16.841 1.00 93.50 158 ILE A C 1
ATOM 1250 O O . ILE A 1 158 ? -16.003 2.138 17.664 1.00 93.50 158 ILE A O 1
ATOM 1254 N N . VAL A 1 159 ? -16.066 0.967 15.749 1.00 91.88 159 VAL A N 1
ATOM 1255 C CA . VAL A 1 159 ? -17.434 1.373 15.385 1.00 91.88 159 VAL A CA 1
ATOM 1256 C C . VAL A 1 159 ? -18.492 0.499 16.059 1.00 91.88 159 VAL A C 1
ATOM 1258 O O . VAL A 1 159 ? -19.479 1.026 16.574 1.00 91.88 159 VAL A O 1
ATOM 1261 N N . TYR A 1 160 ? -18.294 -0.818 16.044 1.00 94.19 160 TYR A N 1
ATOM 1262 C CA . TYR A 1 160 ? -19.293 -1.816 16.430 1.00 94.19 160 TYR A CA 1
ATOM 1263 C C . TYR A 1 160 ? -18.958 -2.560 17.729 1.00 94.19 160 TYR A C 1
ATOM 1265 O O . TYR A 1 160 ? -19.816 -3.264 18.256 1.00 94.19 160 TYR A O 1
ATOM 1273 N N . GLY A 1 161 ? -17.749 -2.381 18.267 1.00 94.31 161 GLY A N 1
ATOM 1274 C CA . GLY A 1 161 ? -17.247 -3.118 19.425 1.00 94.31 161 GLY A CA 1
ATOM 1275 C C . GLY A 1 161 ? -16.482 -4.396 19.047 1.00 94.31 161 GLY A C 1
ATOM 1276 O O . GLY A 1 161 ? -16.596 -4.885 17.920 1.00 94.31 161 GLY A O 1
ATOM 1277 N N . PRO A 1 162 ? -15.683 -4.948 19.979 1.00 95.75 162 PRO A N 1
ATOM 1278 C CA . PRO A 1 162 ? -14.814 -6.101 19.720 1.00 95.75 162 PRO A CA 1
ATOM 1279 C C . PRO A 1 162 ? -15.588 -7.396 19.436 1.00 95.75 162 PRO A C 1
ATOM 1281 O O . PRO A 1 162 ? -15.097 -8.254 18.712 1.00 95.75 162 PRO A O 1
ATOM 1284 N N . ASP A 1 163 ? -16.817 -7.517 19.939 1.00 95.56 163 ASP A N 1
ATOM 1285 C CA . ASP A 1 163 ? -17.641 -8.727 19.819 1.00 95.56 163 ASP A CA 1
ATOM 1286 C C . ASP A 1 163 ? -18.589 -8.712 18.608 1.00 95.56 163 ASP A C 1
ATOM 1288 O O . ASP A 1 163 ? -19.540 -9.491 18.550 1.00 95.56 163 ASP A O 1
ATOM 1292 N N . PHE A 1 164 ? -18.364 -7.818 17.639 1.00 93.69 164 PHE A N 1
ATOM 1293 C CA . PHE A 1 164 ? -19.235 -7.681 16.468 1.00 93.69 164 PHE A CA 1
ATOM 1294 C C . PHE A 1 164 ? -19.317 -8.969 15.631 1.00 93.69 164 PHE A C 1
ATOM 1296 O O . PHE A 1 164 ? -20.410 -9.395 15.257 1.00 93.69 164 PHE A O 1
ATOM 1303 N N . ASP A 1 165 ? -18.169 -9.596 15.351 1.00 96.06 165 ASP A N 1
ATOM 1304 C CA . ASP A 1 165 ? -18.075 -10.875 14.645 1.00 96.06 165 ASP A CA 1
ATOM 1305 C C . ASP A 1 165 ? -16.790 -11.649 15.033 1.00 96.06 165 ASP A C 1
ATOM 1307 O O . ASP A 1 165 ? -15.895 -11.080 15.670 1.00 96.06 165 ASP A O 1
ATOM 1311 N N . PRO A 1 166 ? -16.658 -12.943 14.665 1.00 96.56 166 PRO A N 1
ATOM 1312 C CA . PRO A 1 166 ? -15.504 -13.759 15.053 1.00 96.56 166 PRO A CA 1
ATOM 1313 C C . PRO A 1 166 ? -14.151 -13.253 14.538 1.00 96.56 166 PRO A C 1
ATOM 1315 O O . PRO A 1 166 ? -13.137 -13.465 15.201 1.00 96.56 166 PRO A O 1
ATOM 1318 N N . ILE A 1 167 ? -14.108 -12.611 13.366 1.00 95.12 167 ILE A N 1
ATOM 1319 C CA . ILE A 1 167 ? -12.870 -12.078 12.784 1.00 95.12 167 ILE A CA 1
ATOM 1320 C C . ILE A 1 167 ? -12.467 -10.810 13.534 1.00 95.12 167 ILE A C 1
ATOM 1322 O O . ILE A 1 167 ? -11.302 -10.671 13.902 1.00 95.12 167 ILE A O 1
ATOM 1326 N N . VAL A 1 168 ? -13.416 -9.912 13.796 1.00 96.88 168 VAL A N 1
ATOM 1327 C CA . VAL A 1 168 ? -13.181 -8.687 14.573 1.00 96.88 168 VAL A CA 1
ATOM 1328 C C . VAL A 1 168 ? -12.713 -9.026 15.985 1.00 96.88 168 VAL A C 1
ATOM 1330 O O . VAL A 1 168 ? -11.703 -8.482 16.430 1.00 96.88 168 VAL A O 1
ATOM 1333 N N . SER A 1 169 ? -13.373 -9.978 16.646 1.00 96.62 169 SER A N 1
ATOM 1334 C CA . SER A 1 169 ? -12.988 -10.437 17.984 1.00 96.62 169 SER A CA 1
ATOM 1335 C C . SER A 1 169 ? -11.594 -11.068 17.982 1.00 96.62 169 SER A C 1
ATOM 1337 O O . SER A 1 169 ? -10.751 -10.728 18.812 1.00 96.62 169 SER A O 1
ATOM 1339 N N . PHE A 1 170 ? -11.293 -11.924 17.000 1.00 97.50 170 PHE A N 1
ATOM 1340 C CA . PHE A 1 170 ? -9.955 -12.497 16.839 1.00 97.50 170 PHE A CA 1
ATOM 1341 C C . PHE A 1 170 ? -8.876 -11.423 16.643 1.00 97.50 170 PHE A C 1
ATOM 1343 O O . PHE A 1 170 ? -7.829 -11.483 17.285 1.00 97.50 170 PHE A O 1
ATOM 1350 N N . VAL A 1 171 ? -9.128 -10.438 15.775 1.00 96.94 171 VAL A N 1
ATOM 1351 C CA . VAL A 1 171 ? -8.193 -9.334 15.521 1.00 96.94 171 VAL A CA 1
ATOM 1352 C C . VAL A 1 171 ? -8.003 -8.482 16.771 1.00 96.94 171 VAL A C 1
ATOM 1354 O O . VAL A 1 171 ? -6.870 -8.135 17.082 1.00 96.94 171 VAL A O 1
ATOM 1357 N N . TYR A 1 172 ? -9.072 -8.158 17.496 1.00 97.12 172 TYR A N 1
ATOM 1358 C CA . TYR A 1 172 ? -8.992 -7.367 18.722 1.00 97.12 172 TYR A CA 1
ATOM 1359 C C . TYR A 1 172 ? -8.122 -8.055 19.786 1.00 97.12 172 TYR A C 1
ATOM 1361 O O . TYR A 1 172 ? -7.168 -7.450 20.272 1.00 97.12 172 TYR A O 1
ATOM 1369 N N . ASN A 1 173 ? -8.373 -9.344 20.038 1.00 96.94 173 ASN A N 1
ATOM 1370 C CA . ASN A 1 173 ? -7.643 -10.154 21.023 1.00 96.94 173 ASN A CA 1
ATOM 1371 C C . ASN A 1 173 ? -6.160 -10.391 20.669 1.00 96.94 173 ASN A C 1
ATOM 1373 O O . ASN A 1 173 ? -5.398 -10.920 21.476 1.00 96.94 173 ASN A O 1
ATOM 1377 N N . LEU A 1 174 ? -5.731 -10.047 19.449 1.00 95.50 174 LEU A N 1
ATOM 1378 C CA . LEU A 1 174 ? -4.316 -10.072 19.075 1.00 95.50 174 LEU A CA 1
ATOM 1379 C C . LEU A 1 174 ? -3.532 -8.911 19.713 1.00 95.50 174 LEU A C 1
ATOM 1381 O O . LEU A 1 174 ? -2.312 -9.010 19.847 1.00 95.50 174 LEU A O 1
ATOM 1385 N N . PHE A 1 175 ? -4.215 -7.824 20.086 1.00 95.25 175 PHE A N 1
ATOM 1386 C CA . PHE A 1 175 ? -3.599 -6.587 20.578 1.00 95.25 175 PHE A CA 1
ATOM 1387 C C . PHE A 1 175 ? -4.031 -6.191 22.000 1.00 95.25 175 PHE A C 1
ATOM 1389 O O . PHE A 1 175 ? -3.272 -5.478 22.659 1.00 95.25 175 PHE A O 1
ATOM 1396 N N . PHE A 1 176 ? -5.205 -6.633 22.468 1.00 94.62 176 PHE A N 1
ATOM 1397 C CA . PHE A 1 176 ? -5.815 -6.266 23.756 1.00 94.62 176 PHE A CA 1
ATOM 1398 C C . PHE A 1 176 ? -6.332 -7.501 24.492 1.00 94.62 176 PHE A C 1
ATOM 1400 O O . PHE A 1 176 ? -6.196 -7.530 25.736 1.00 94.62 176 PHE A O 1
#

pLDDT: mean 92.16, std 8.81, range [49.75, 98.38]

Secondary structure (DSSP, 8-state):
---HHHHHHHHHHHHHHHHHHHHS-GGG-S-HHHHHHHHHHHHHHHHHHHHHHHHHHHHHHHHHHHH-GGGHHHHHHHHHHHHHHHHHHHHHHHHHHHHHHHTSHHHHHHHHH-HHHHHHHHHHHHHHHHHTSHHHHHHHHHHHHHHHHHHHHHHHHHHH-TTSSHHHHHHHTTT-